Protein AF-R9IXC5-F1 (afdb_monomer_lite)

Foldseek 3Di:
DFDKDALLVCCVVQPFFKFKWAPWDADPVDPVHTGITTTDDGPDDPVRQVVVCVVVVNRIDIDGHHNVPPDPPDDPPPPD

pLDDT: mean 82.4, std 17.33, range [35.66, 95.56]

Secondary structure (DSSP, 8-state):
-PPEEEHHHHHHHSTTSEEEEEEEEEETTEEEEEEEEEEEESS--HHHHHHHHHHTTTSEEEEE--TT------------

Radius of gyration: 12.5 Å; chains: 1; bounding box: 28×29×38 Å

Structure (mmCIF, N/CA/C/O backbone):
data_AF-R9IXC5-F1
#
_entry.id   AF-R9IXC5-F1
#
loop_
_atom_site.group_PDB
_atom_site.id
_atom_site.type_symbol
_atom_site.label_atom_id
_atom_site.label_alt_id
_atom_site.label_comp_id
_atom_site.label_asym_id
_atom_site.label_entity_id
_atom_site.label_seq_id
_atom_site.pdbx_PDB_ins_code
_atom_site.Cartn_x
_atom_site.Cartn_y
_atom_site.Cartn_z
_atom_site.occupancy
_atom_site.B_iso_or_equiv
_atom_site.auth_seq_id
_atom_site.auth_comp_id
_atom_site.auth_asym_id
_atom_site.auth_atom_id
_atom_site.pdbx_PDB_model_num
ATOM 1 N N . MET A 1 1 ? 5.657 1.184 17.176 1.00 50.41 1 MET A N 1
ATOM 2 C CA . MET A 1 1 ? 6.741 0.979 16.197 1.00 50.41 1 MET A CA 1
ATOM 3 C C . MET A 1 1 ? 6.085 0.480 14.930 1.00 50.41 1 MET A C 1
ATOM 5 O O . MET A 1 1 ? 5.399 -0.529 15.005 1.00 50.41 1 MET A O 1
ATOM 9 N N . SER A 1 2 ? 6.175 1.222 13.831 1.00 73.38 2 SER A N 1
ATOM 10 C CA . SER A 1 2 ? 5.712 0.720 12.536 1.00 73.38 2 SER A CA 1
ATOM 11 C C . SER A 1 2 ? 6.923 0.082 11.855 1.00 73.38 2 SER A C 1
ATOM 13 O O . SER A 1 2 ? 7.926 0.763 11.663 1.00 73.38 2 SER A O 1
ATOM 15 N N . GLU A 1 3 ? 6.866 -1.223 11.609 1.00 85.38 3 GLU A N 1
ATOM 16 C CA . GLU A 1 3 ? 7.939 -1.987 10.962 1.00 85.38 3 GLU A CA 1
ATOM 17 C C . GLU A 1 3 ? 7.966 -1.668 9.459 1.00 85.38 3 GLU A C 1
ATOM 19 O O . GLU A 1 3 ? 6.907 -1.544 8.835 1.00 85.38 3 GLU A O 1
ATOM 24 N N . ARG A 1 4 ? 9.166 -1.485 8.895 1.00 94.00 4 ARG A N 1
ATOM 25 C CA . ARG A 1 4 ? 9.369 -1.337 7.448 1.00 94.00 4 ARG A CA 1
ATOM 26 C C . ARG A 1 4 ? 9.482 -2.738 6.854 1.00 94.00 4 ARG A C 1
ATOM 28 O O . ARG A 1 4 ? 10.283 -3.529 7.340 1.00 94.00 4 ARG A O 1
ATOM 35 N N . LEU A 1 5 ? 8.669 -3.017 5.842 1.00 94.12 5 LEU A N 1
ATOM 36 C CA . LEU A 1 5 ? 8.511 -4.335 5.233 1.00 94.12 5 LEU A CA 1
ATOM 37 C C . LEU A 1 5 ? 8.762 -4.258 3.732 1.00 94.12 5 LEU A C 1
ATOM 39 O O . LEU A 1 5 ? 8.508 -3.217 3.116 1.00 94.12 5 LEU A O 1
ATOM 43 N N . THR A 1 6 ? 9.229 -5.353 3.139 1.00 93.31 6 THR A N 1
ATOM 44 C CA . THR A 1 6 ? 9.276 -5.482 1.679 1.00 93.31 6 THR A CA 1
ATOM 45 C C . THR A 1 6 ? 7.867 -5.603 1.104 1.00 93.31 6 THR A C 1
ATOM 47 O O . THR A 1 6 ? 6.916 -5.959 1.803 1.00 93.31 6 THR A O 1
ATOM 50 N N . TRP A 1 7 ? 7.702 -5.315 -0.189 1.00 90.94 7 TRP A N 1
ATOM 51 C CA . TRP A 1 7 ? 6.402 -5.504 -0.840 1.00 90.94 7 TRP A CA 1
ATOM 52 C C . TRP A 1 7 ? 5.905 -6.957 -0.758 1.00 90.94 7 TRP A C 1
ATOM 54 O O . TRP A 1 7 ? 4.719 -7.191 -0.535 1.00 90.94 7 TRP A O 1
ATOM 64 N N . GLU A 1 8 ? 6.807 -7.932 -0.863 1.00 90.00 8 GLU A N 1
ATOM 65 C CA . GLU A 1 8 ? 6.505 -9.360 -0.700 1.00 90.00 8 GLU A CA 1
ATOM 66 C C . GLU A 1 8 ? 5.977 -9.661 0.709 1.00 90.00 8 GLU A C 1
ATOM 68 O O . GLU A 1 8 ? 4.874 -10.187 0.848 1.00 90.00 8 GLU A O 1
ATOM 73 N N . GLU A 1 9 ? 6.679 -9.209 1.753 1.00 93.00 9 GLU A N 1
ATOM 74 C CA . GLU A 1 9 ? 6.256 -9.402 3.145 1.00 93.00 9 GLU A CA 1
ATOM 75 C C . GLU A 1 9 ? 4.902 -8.740 3.440 1.00 93.00 9 GLU A C 1
ATOM 77 O O . GLU A 1 9 ? 4.090 -9.274 4.198 1.00 93.00 9 GLU A O 1
ATOM 82 N N . ILE A 1 10 ? 4.631 -7.571 2.850 1.00 92.56 10 ILE A N 1
ATOM 83 C CA . ILE A 1 10 ? 3.342 -6.880 3.000 1.00 92.56 10 ILE A CA 1
ATOM 84 C C . ILE A 1 10 ? 2.216 -7.716 2.389 1.00 92.56 10 ILE A C 1
ATOM 86 O O . ILE A 1 10 ? 1.156 -7.843 3.003 1.00 92.56 10 ILE A O 1
ATOM 90 N N . GLN A 1 11 ? 2.434 -8.296 1.208 1.00 90.69 11 GLN A N 1
ATOM 91 C CA . GLN A 1 11 ? 1.437 -9.137 0.546 1.00 90.69 11 GLN A CA 1
ATOM 92 C C . GLN A 1 11 ? 1.179 -10.437 1.313 1.00 90.69 11 GLN A C 1
ATOM 94 O O . GLN A 1 11 ? 0.026 -10.846 1.423 1.00 90.69 11 GLN A O 1
ATOM 99 N N . GLU A 1 12 ? 2.214 -11.054 1.884 1.00 91.75 12 GLU A N 1
ATOM 100 C CA . GLU A 1 12 ? 2.069 -12.268 2.697 1.00 91.75 12 GLU A CA 1
ATOM 101 C C . GLU A 1 12 ? 1.356 -12.004 4.029 1.00 91.75 12 GLU A C 1
ATOM 103 O O . GLU A 1 12 ? 0.518 -12.797 4.458 1.00 91.75 12 GLU A O 1
ATOM 108 N N . ARG A 1 13 ? 1.666 -10.885 4.699 1.00 92.50 13 ARG A N 1
ATOM 109 C CA . ARG A 1 13 ? 1.067 -10.543 6.001 1.00 92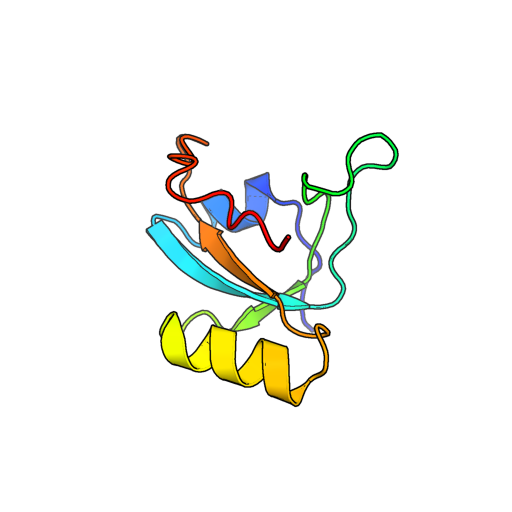.50 13 ARG A CA 1
ATOM 110 C C . ARG A 1 13 ? -0.355 -10.008 5.886 1.00 92.50 13 ARG A C 1
ATOM 112 O O . ARG A 1 13 ? -1.162 -10.219 6.791 1.00 92.50 13 ARG A O 1
ATOM 119 N N . TYR A 1 14 ? -0.652 -9.303 4.801 1.00 91.94 14 TYR A N 1
ATOM 120 C CA . TYR A 1 14 ? -1.947 -8.683 4.555 1.00 91.94 14 TYR A CA 1
ATOM 121 C C . TYR A 1 14 ? -2.482 -9.131 3.198 1.00 91.94 14 TYR A C 1
ATOM 123 O O . TYR A 1 14 ? -2.575 -8.296 2.313 1.00 91.94 14 TYR A O 1
ATOM 131 N N . PRO A 1 15 ? -2.832 -10.405 2.981 1.00 92.44 15 PRO A N 1
ATOM 132 C CA . PRO A 1 15 ? -3.298 -10.868 1.675 1.00 92.44 15 PRO A CA 1
ATOM 133 C C . PRO A 1 15 ? -4.684 -10.300 1.328 1.00 92.44 15 PRO A C 1
ATOM 135 O O . PRO A 1 15 ? -5.495 -10.032 2.222 1.00 92.44 15 PRO A O 1
ATOM 138 N N . ASP A 1 16 ? -4.929 -10.117 0.028 1.00 90.31 16 ASP A N 1
ATOM 139 C CA . ASP A 1 16 ? -6.226 -9.814 -0.599 1.00 90.31 16 ASP A CA 1
ATOM 140 C C . ASP A 1 16 ? -6.998 -8.628 0.005 1.00 90.31 16 ASP A C 1
ATOM 142 O O . ASP A 1 16 ? -8.235 -8.624 0.070 1.00 90.31 16 ASP A O 1
ATOM 146 N N . GLN A 1 17 ? -6.289 -7.578 0.426 1.00 92.50 17 GLN A N 1
ATOM 147 C CA . GLN A 1 17 ? -6.898 -6.418 1.077 1.00 92.50 17 GLN A CA 1
ATOM 148 C C . GLN A 1 17 ? -6.239 -5.090 0.691 1.00 92.50 17 GLN A C 1
ATOM 150 O O . GLN A 1 17 ? -5.178 -5.029 0.078 1.00 92.50 17 GLN A O 1
ATOM 155 N N . TRP A 1 18 ? -6.903 -3.987 1.033 1.00 93.75 18 TRP A N 1
ATOM 156 C CA . TRP A 1 18 ? -6.346 -2.650 0.848 1.00 93.75 18 TRP A CA 1
ATOM 157 C C . TRP A 1 18 ? -5.475 -2.264 2.041 1.00 93.75 18 TRP A C 1
ATOM 159 O O . TRP A 1 18 ? -5.926 -2.298 3.184 1.00 93.75 18 TRP A O 1
ATOM 169 N N . VAL A 1 19 ? -4.250 -1.833 1.758 1.00 94.62 19 VAL A N 1
ATOM 170 C CA . VAL A 1 19 ? -3.303 -1.320 2.746 1.00 94.62 19 VAL A CA 1
ATOM 171 C C . VAL A 1 19 ? -2.923 0.122 2.423 1.00 94.62 19 VAL A C 1
ATOM 173 O O . VAL A 1 19 ? -2.740 0.505 1.265 1.00 94.62 19 VAL A O 1
ATOM 176 N N . GLY A 1 20 ? -2.825 0.940 3.466 1.00 95.00 20 GLY A N 1
ATOM 177 C CA . GLY A 1 20 ? -2.265 2.282 3.404 1.00 95.00 20 GLY A CA 1
ATOM 178 C C . GLY A 1 20 ? -0.785 2.234 3.748 1.00 95.00 20 GLY A C 1
ATOM 179 O O . GLY A 1 20 ? -0.422 1.916 4.883 1.00 95.00 20 GLY A O 1
ATOM 180 N N . LEU A 1 21 ? 0.048 2.551 2.767 1.00 94.81 21 LEU A N 1
ATOM 181 C CA . LEU A 1 21 ? 1.500 2.542 2.865 1.00 94.81 21 LEU A CA 1
ATOM 182 C C . LEU A 1 21 ? 2.023 3.957 3.092 1.00 94.81 21 LEU A C 1
ATOM 184 O O . LEU A 1 21 ? 1.520 4.898 2.488 1.00 94.81 21 LEU A O 1
ATOM 188 N N . ALA A 1 22 ? 3.046 4.096 3.924 1.00 94.12 22 ALA A N 1
ATOM 189 C CA . ALA A 1 22 ? 3.792 5.332 4.133 1.00 94.12 22 ALA A CA 1
ATOM 190 C C . ALA A 1 22 ? 5.288 5.084 3.928 1.00 94.12 22 ALA A C 1
ATOM 192 O O . ALA A 1 22 ? 5.741 3.941 4.015 1.00 94.12 22 ALA A O 1
ATOM 193 N N . GLU A 1 23 ? 6.042 6.162 3.694 1.00 92.81 23 GLU A N 1
ATOM 194 C CA . GLU A 1 23 ? 7.493 6.111 3.456 1.00 92.81 23 GLU A CA 1
ATOM 195 C C . GLU A 1 23 ? 7.879 5.050 2.408 1.00 92.81 23 GLU A C 1
ATOM 197 O O . GLU A 1 23 ? 8.757 4.215 2.632 1.00 92.81 23 GLU A O 1
ATOM 202 N N . VAL A 1 24 ? 7.147 5.052 1.290 1.00 91.25 24 VAL A N 1
ATOM 203 C CA . VAL A 1 24 ? 7.309 4.084 0.204 1.00 91.25 24 VAL A CA 1
ATOM 204 C C . VAL A 1 24 ? 8.633 4.333 -0.511 1.00 91.25 24 VAL A C 1
ATOM 206 O O . VAL A 1 24 ? 8.867 5.424 -1.028 1.00 91.25 24 VAL A O 1
ATOM 209 N N . GLU A 1 25 ? 9.469 3.304 -0.572 1.00 91.12 25 GLU A N 1
ATOM 210 C CA . GLU A 1 25 ? 10.682 3.270 -1.381 1.00 91.12 25 GLU A CA 1
ATOM 211 C C . GLU A 1 25 ? 10.435 2.410 -2.618 1.00 91.12 25 GLU A C 1
ATOM 213 O O . GLU A 1 25 ? 9.951 1.280 -2.514 1.00 91.12 25 GLU A O 1
ATOM 218 N N . TYR A 1 26 ? 10.777 2.943 -3.788 1.00 87.75 26 TYR A N 1
ATOM 219 C CA . TYR A 1 26 ? 10.678 2.242 -5.065 1.00 87.75 26 TYR A CA 1
ATOM 220 C C . TYR A 1 26 ? 12.030 1.638 -5.459 1.00 87.75 26 TYR A C 1
ATOM 222 O O . TYR A 1 26 ? 13.080 2.070 -4.978 1.00 87.75 26 TYR A O 1
ATOM 230 N N . GLU A 1 27 ? 12.017 0.621 -6.319 1.00 84.75 27 GLU A N 1
ATOM 231 C CA . GLU A 1 27 ? 13.255 0.112 -6.914 1.00 84.75 27 GLU A CA 1
ATOM 232 C C . GLU A 1 27 ? 13.912 1.198 -7.793 1.00 84.75 27 GLU A C 1
ATOM 234 O O . GLU A 1 27 ? 13.213 1.906 -8.517 1.00 84.75 27 GLU A O 1
ATOM 239 N N . PRO A 1 28 ? 15.251 1.336 -7.769 1.00 78.25 28 PRO A N 1
ATOM 240 C CA . PRO A 1 28 ? 15.955 2.434 -8.439 1.00 78.25 28 PRO A CA 1
ATOM 241 C C . PRO A 1 28 ? 15.804 2.424 -9.968 1.00 78.25 28 PRO A C 1
ATOM 243 O O . PRO A 1 28 ? 15.947 3.467 -10.597 1.00 78.25 28 PRO A O 1
ATOM 246 N N . ASP A 1 29 ? 15.501 1.264 -10.555 1.00 77.62 29 ASP A N 1
ATOM 247 C CA . ASP A 1 29 ? 15.312 1.080 -11.998 1.00 77.62 29 ASP A CA 1
ATOM 248 C C . ASP A 1 29 ? 13.828 1.064 -12.416 1.00 77.62 29 ASP A C 1
ATOM 250 O O . ASP A 1 29 ? 13.513 0.841 -13.587 1.00 77.62 29 ASP A O 1
ATOM 254 N N . ASN A 1 30 ? 12.897 1.248 -11.469 1.00 72.31 30 ASN A N 1
ATOM 255 C CA . ASN A 1 30 ? 11.465 1.225 -11.743 1.00 72.31 30 ASN A CA 1
ATOM 256 C C . ASN A 1 30 ? 10.654 2.018 -10.702 1.00 72.31 30 ASN A C 1
ATOM 258 O O . ASN A 1 30 ? 10.350 1.510 -9.622 1.00 72.31 30 ASN A O 1
ATOM 262 N N . ASP A 1 31 ? 10.178 3.204 -11.090 1.00 67.19 31 ASP A N 1
ATOM 263 C CA . ASP A 1 31 ? 9.313 4.066 -10.266 1.00 67.19 31 ASP A CA 1
ATOM 264 C C . ASP A 1 31 ? 7.929 3.461 -9.942 1.00 67.19 31 ASP A C 1
ATOM 266 O O . ASP A 1 31 ? 7.147 4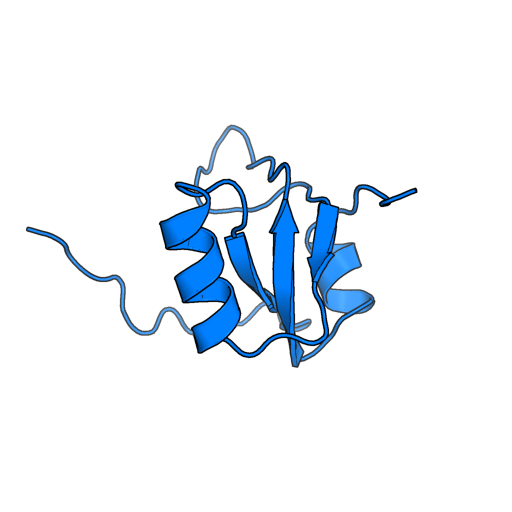.047 -9.193 1.00 67.19 31 ASP A O 1
ATOM 270 N N . ALA A 1 32 ? 7.579 2.303 -10.510 1.00 73.94 32 ALA A N 1
ATOM 271 C CA . ALA A 1 32 ? 6.304 1.634 -10.262 1.00 73.94 32 ALA A CA 1
ATOM 272 C C . ALA A 1 32 ? 6.395 0.477 -9.255 1.00 73.94 32 ALA A C 1
ATOM 274 O O . ALA A 1 32 ? 5.367 0.103 -8.680 1.00 73.94 32 ALA A O 1
ATOM 275 N N . THR A 1 33 ? 7.585 -0.095 -9.034 1.00 82.56 33 THR A N 1
ATOM 276 C CA . THR A 1 33 ? 7.756 -1.263 -8.158 1.00 82.56 33 THR A CA 1
ATOM 277 C C . THR A 1 33 ? 8.155 -0.826 -6.761 1.00 82.56 33 THR A C 1
ATOM 279 O O . THR A 1 33 ? 9.219 -0.247 -6.562 1.00 82.56 33 THR A O 1
ATOM 282 N N . ILE A 1 34 ? 7.305 -1.136 -5.784 1.00 88.88 34 ILE A N 1
ATOM 283 C CA . ILE A 1 34 ? 7.587 -0.888 -4.371 1.00 88.88 34 ILE A CA 1
ATOM 284 C C . ILE A 1 34 ? 8.640 -1.891 -3.903 1.00 88.88 34 ILE A C 1
ATOM 286 O O . ILE A 1 34 ? 8.449 -3.098 -4.028 1.00 88.88 34 ILE A O 1
ATOM 290 N N . LYS A 1 35 ? 9.725 -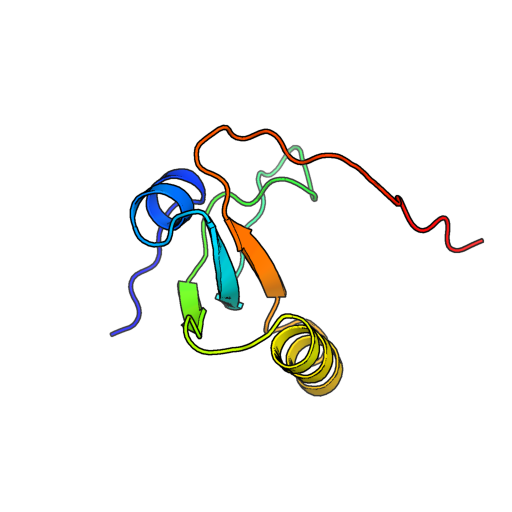1.374 -3.334 1.00 89.94 35 LYS A N 1
ATOM 291 C CA . LYS A 1 35 ? 10.782 -2.147 -2.688 1.00 89.94 35 LYS A CA 1
ATOM 292 C C . LYS A 1 35 ? 10.446 -2.384 -1.226 1.00 89.94 35 LYS A C 1
ATOM 294 O O . LYS A 1 35 ? 10.293 -3.525 -0.794 1.00 89.94 35 LYS A O 1
ATOM 299 N N . THR A 1 36 ? 10.281 -1.293 -0.476 1.00 92.75 36 THR A N 1
ATOM 300 C CA . THR A 1 36 ? 9.857 -1.329 0.926 1.00 92.75 36 THR A CA 1
ATOM 301 C C . THR A 1 36 ? 8.830 -0.251 1.229 1.00 92.75 36 THR A C 1
ATOM 303 O O . THR A 1 36 ? 8.752 0.773 0.552 1.00 92.75 36 THR A O 1
ATOM 306 N N . ALA A 1 37 ? 8.021 -0.482 2.257 1.00 94.69 37 ALA A N 1
ATOM 307 C CA . ALA A 1 37 ? 7.109 0.516 2.786 1.00 94.69 37 ALA A CA 1
ATOM 308 C C . ALA A 1 37 ? 6.766 0.229 4.250 1.00 94.69 37 ALA A C 1
ATOM 310 O O . ALA A 1 37 ? 7.017 -0.854 4.782 1.00 94.69 37 ALA A O 1
ATOM 311 N N . ILE A 1 38 ? 6.142 1.207 4.898 1.00 95.56 38 ILE A N 1
ATOM 312 C CA . ILE A 1 38 ? 5.568 1.058 6.230 1.00 95.56 38 ILE A CA 1
ATOM 313 C C . ILE A 1 38 ? 4.050 0.943 6.107 1.00 95.56 38 ILE A C 1
ATOM 315 O O . ILE A 1 38 ? 3.388 1.863 5.628 1.00 95.56 38 ILE A O 1
ATOM 319 N N . VAL A 1 39 ? 3.474 -0.150 6.606 1.00 94.38 39 VAL A N 1
ATOM 320 C CA . VAL A 1 39 ? 2.014 -0.312 6.662 1.00 94.38 39 VAL A CA 1
ATOM 321 C C . VAL A 1 39 ? 1.456 0.519 7.820 1.00 94.38 39 VAL A C 1
ATOM 323 O O . VAL A 1 39 ? 1.796 0.300 8.985 1.00 94.38 39 VAL A O 1
ATOM 326 N N . LYS A 1 40 ? 0.611 1.506 7.505 1.00 94.56 40 LYS A N 1
ATOM 327 C CA . LYS A 1 40 ? -0.047 2.385 8.489 1.00 94.56 40 LYS A CA 1
ATOM 328 C C . LYS A 1 40 ? -1.518 2.054 8.696 1.00 94.56 40 LYS A C 1
ATOM 330 O O . LYS A 1 40 ? -2.022 2.257 9.796 1.00 94.56 40 LYS A O 1
ATOM 335 N N . TYR A 1 41 ? -2.186 1.559 7.657 1.00 93.94 41 TYR A N 1
ATOM 336 C CA . TYR A 1 41 ? -3.621 1.293 7.674 1.00 93.94 41 TYR A CA 1
ATOM 337 C C . TYR A 1 41 ? -3.925 -0.043 7.001 1.00 93.94 41 TYR A C 1
ATOM 339 O O . TYR A 1 41 ? -3.415 -0.307 5.916 1.00 93.94 41 TYR A O 1
ATOM 347 N N . THR A 1 42 ? -4.772 -0.855 7.626 1.00 93.19 42 THR A N 1
ATOM 348 C CA . THR A 1 42 ? -5.231 -2.163 7.105 1.00 93.19 42 THR A CA 1
ATOM 349 C C . THR A 1 42 ? -6.752 -2.317 7.209 1.00 93.19 42 THR A C 1
ATOM 351 O O . THR A 1 42 ? -7.334 -3.279 6.733 1.00 93.19 42 THR A O 1
ATOM 354 N N . ASP A 1 43 ? -7.412 -1.351 7.842 1.00 92.81 43 ASP A N 1
ATOM 355 C CA . ASP A 1 43 ? -8.835 -1.308 8.177 1.00 92.81 43 ASP A CA 1
ATOM 356 C C . ASP A 1 43 ? -9.593 -0.246 7.357 1.00 92.81 43 ASP A C 1
ATOM 358 O O . ASP A 1 43 ? -10.664 0.215 7.751 1.00 92.81 43 ASP A O 1
ATOM 362 N N . LYS A 1 44 ? -9.015 0.206 6.240 1.00 92.19 44 LYS A N 1
ATOM 363 C CA . LYS A 1 44 ? -9.542 1.304 5.419 1.00 92.19 44 LYS A CA 1
ATOM 364 C C . LYS A 1 44 ? -9.997 0.786 4.063 1.00 92.19 44 LYS A C 1
ATOM 366 O O . LYS A 1 44 ? -9.322 -0.016 3.423 1.00 92.19 44 LYS A O 1
ATOM 371 N N . SER A 1 45 ? -11.125 1.297 3.586 1.00 92.88 45 SER A N 1
ATOM 372 C CA . SER A 1 45 ? -11.579 1.040 2.221 1.00 92.88 45 SER A CA 1
ATOM 373 C C . SER A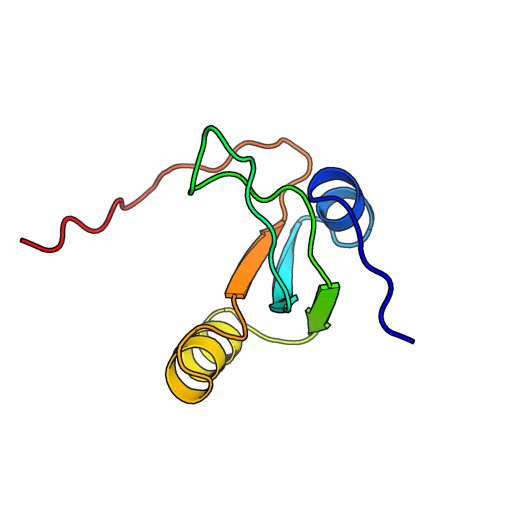 1 45 ? -10.706 1.765 1.190 1.00 92.88 45 SER A C 1
ATOM 375 O O . SER A 1 45 ? -10.085 2.790 1.482 1.00 92.88 45 SER A O 1
ATOM 377 N N . LYS A 1 46 ? -10.745 1.299 -0.067 1.00 91.19 46 LYS A N 1
ATOM 378 C CA . LYS A 1 46 ? -10.128 1.984 -1.218 1.00 91.19 46 LYS A CA 1
ATOM 379 C C . LYS A 1 46 ? -10.436 3.485 -1.234 1.00 91.19 46 LYS A C 1
ATOM 381 O O . LYS A 1 46 ? -9.530 4.297 -1.359 1.00 91.19 46 LYS A O 1
ATOM 386 N N . ASN A 1 47 ? -11.708 3.856 -1.069 1.00 93.69 47 ASN A N 1
ATOM 387 C CA . ASN A 1 47 ? -12.154 5.251 -1.142 1.00 93.69 47 ASN A CA 1
ATOM 388 C C . ASN A 1 47 ? -11.610 6.109 0.009 1.00 93.69 47 ASN A C 1
ATOM 390 O O . ASN A 1 47 ? -11.399 7.311 -0.157 1.00 93.69 47 ASN A O 1
ATOM 394 N N . GLU A 1 48 ? -11.416 5.525 1.191 1.00 93.75 48 GLU A N 1
ATOM 395 C CA . GLU A 1 48 ? -10.776 6.218 2.310 1.00 93.75 48 GLU A CA 1
ATOM 396 C C . GLU A 1 48 ? -9.291 6.419 2.039 1.00 93.75 48 GLU A C 1
ATOM 398 O O . GLU A 1 48 ? -8.826 7.551 2.123 1.00 93.75 48 GLU A O 1
ATOM 403 N N . LEU A 1 49 ? -8.580 5.373 1.614 1.00 93.56 49 LEU A N 1
ATOM 404 C CA . LEU A 1 49 ? -7.160 5.471 1.277 1.00 93.56 49 LEU A CA 1
ATOM 405 C C . LEU A 1 49 ? -6.903 6.461 0.136 1.00 93.56 49 LEU A C 1
ATOM 407 O O . LEU A 1 49 ? -5.986 7.266 0.233 1.00 93.56 49 LEU A O 1
ATOM 411 N N . THR A 1 50 ? -7.739 6.474 -0.907 1.00 91.12 50 THR A N 1
ATOM 412 C CA . THR A 1 50 ? -7.636 7.461 -1.994 1.00 91.12 50 THR A CA 1
ATOM 413 C C . THR A 1 50 ? -7.852 8.887 -1.487 1.00 91.12 50 THR A C 1
ATOM 415 O O . THR A 1 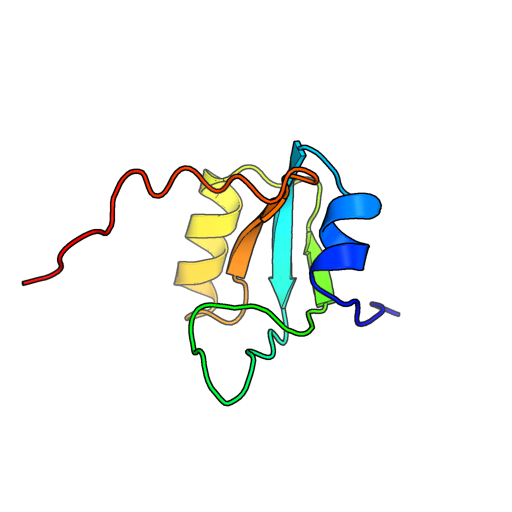50 ? -7.121 9.794 -1.879 1.00 91.12 50 THR A O 1
ATOM 418 N N . ARG A 1 51 ? -8.824 9.115 -0.593 1.00 93.62 51 ARG A N 1
ATOM 419 C CA . ARG A 1 51 ? -9.014 10.441 0.017 1.00 93.62 51 ARG A CA 1
ATOM 420 C C . ARG A 1 51 ? -7.814 10.850 0.861 1.00 93.62 51 ARG A C 1
ATOM 422 O O . ARG A 1 51 ? -7.387 11.994 0.763 1.00 93.62 51 ARG A O 1
ATOM 429 N N . MET A 1 52 ? -7.265 9.924 1.640 1.00 93.25 52 MET A N 1
ATOM 430 C CA . MET A 1 52 ? -6.078 10.170 2.454 1.00 93.25 52 MET A CA 1
ATOM 431 C C . MET A 1 52 ? -4.878 10.510 1.576 1.00 93.25 52 MET A C 1
ATOM 433 O O . MET A 1 52 ? -4.245 11.525 1.819 1.00 93.25 52 MET A O 1
ATOM 437 N N . GLN A 1 53 ? -4.646 9.764 0.495 1.00 92.06 53 GLN A N 1
ATOM 438 C CA . GLN A 1 53 ? -3.591 10.058 -0.475 1.00 92.06 53 GLN A CA 1
ATOM 439 C C . GLN A 1 53 ? -3.683 11.488 -1.028 1.00 92.06 53 GLN A C 1
ATOM 441 O O . GLN A 1 53 ? -2.667 12.169 -1.130 1.00 92.06 53 GLN A O 1
ATOM 446 N N . ILE A 1 54 ? -4.888 11.972 -1.352 1.00 91.50 54 ILE A N 1
ATOM 447 C CA . ILE A 1 54 ? -5.097 13.356 -1.814 1.00 91.50 54 ILE A CA 1
ATOM 448 C C . ILE A 1 54 ? -4.826 14.359 -0.682 1.00 91.50 54 ILE A C 1
ATOM 450 O O . ILE A 1 54 ? -4.142 15.357 -0.888 1.00 91.50 54 ILE A O 1
ATOM 454 N N . GLN A 1 55 ? -5.355 14.102 0.515 1.00 92.44 55 GLN A N 1
ATOM 455 C CA . GLN A 1 55 ? -5.243 15.003 1.667 1.00 92.44 55 GLN A CA 1
ATOM 456 C C . GLN A 1 55 ? -3.814 15.125 2.202 1.00 92.44 55 GLN A C 1
ATOM 458 O O . GLN A 1 55 ? -3.436 16.190 2.678 1.00 92.44 55 GLN A O 1
ATOM 463 N N . THR A 1 56 ? -3.027 14.055 2.108 1.00 89.56 56 THR A N 1
ATOM 464 C CA . THR A 1 56 ? -1.625 14.014 2.533 1.00 89.56 56 THR A CA 1
ATOM 465 C C . THR A 1 56 ? -0.666 14.249 1.365 1.00 89.56 56 THR A C 1
ATOM 467 O O . THR A 1 56 ? 0.502 13.896 1.455 1.00 89.56 56 THR A O 1
ATOM 470 N N . ASN A 1 57 ? -1.151 14.759 0.225 1.00 89.94 57 ASN A N 1
ATOM 471 C CA . ASN A 1 57 ? -0.338 15.049 -0.959 1.00 89.94 57 ASN A CA 1
ATOM 472 C C . ASN A 1 57 ? 0.590 13.888 -1.394 1.00 89.94 57 ASN A C 1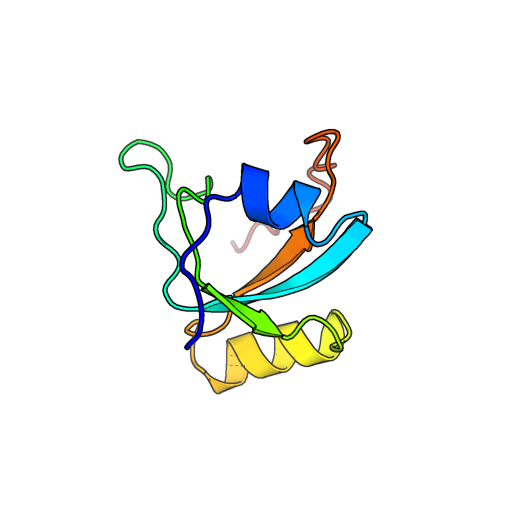
ATOM 474 O O . ASN A 1 57 ? 1.739 14.100 -1.776 1.00 89.94 57 ASN A O 1
ATOM 478 N N . GLY A 1 58 ? 0.102 12.648 -1.302 1.00 85.06 58 GLY A N 1
ATOM 479 C CA . GLY A 1 58 ? 0.838 11.442 -1.684 1.00 85.06 58 GLY A CA 1
ATOM 480 C C . GLY A 1 58 ? 1.637 10.752 -0.574 1.00 85.06 58 GLY A C 1
ATOM 481 O O . GLY A 1 58 ? 2.168 9.678 -0.833 1.00 85.06 58 GLY A O 1
ATOM 482 N N . GLU A 1 59 ? 1.699 11.289 0.654 1.00 90.31 59 GLU A N 1
ATOM 483 C CA . GLU A 1 59 ? 2.426 10.630 1.763 1.00 90.31 59 GLU A CA 1
ATOM 484 C C . GLU A 1 59 ? 1.854 9.251 2.134 1.00 90.31 59 GLU A C 1
ATOM 486 O O . GLU A 1 59 ? 2.594 8.380 2.594 1.00 90.31 59 GLU A O 1
ATOM 491 N N . ILE A 1 60 ? 0.546 9.052 1.934 1.00 93.19 60 ILE A N 1
ATOM 492 C CA . ILE A 1 60 ? -0.119 7.758 2.069 1.00 93.19 60 ILE A CA 1
ATOM 493 C C . ILE A 1 60 ? -0.464 7.227 0.685 1.00 93.19 60 ILE A C 1
ATOM 495 O O . ILE A 1 60 ? -1.229 7.847 -0.051 1.00 93.19 60 ILE A O 1
ATOM 499 N N . LEU A 1 61 ? 0.040 6.043 0.358 1.00 91.75 61 LEU A N 1
ATOM 500 C CA . LEU A 1 61 ? -0.277 5.334 -0.872 1.00 91.75 61 LEU A CA 1
ATOM 501 C C . LEU A 1 61 ? -1.230 4.174 -0.576 1.00 91.75 61 LEU A C 1
ATOM 503 O O . LEU A 1 61 ? -0.894 3.254 0.169 1.00 91.75 61 LEU A O 1
ATOM 507 N N . GLY A 1 62 ? -2.418 4.199 -1.180 1.00 92.25 62 GLY A N 1
ATOM 508 C CA . GLY A 1 62 ? -3.354 3.078 -1.113 1.00 92.25 62 GLY A CA 1
ATOM 509 C C . GLY A 1 62 ? -2.996 1.996 -2.129 1.00 92.25 62 GLY A C 1
ATOM 510 O O . GLY A 1 62 ? -3.041 2.247 -3.334 1.00 92.25 62 GLY A O 1
ATOM 511 N N . ARG A 1 63 ? -2.692 0.780 -1.668 1.00 91.25 63 ARG A N 1
ATOM 512 C CA . ARG A 1 63 ? -2.432 -0.372 -2.543 1.00 91.25 63 ARG A CA 1
ATOM 513 C C . ARG A 1 63 ? -3.252 -1.582 -2.137 1.00 91.25 63 ARG A C 1
ATOM 515 O O . ARG A 1 63 ? -3.503 -1.802 -0.960 1.00 91.25 63 ARG A O 1
ATOM 522 N N . TYR A 1 64 ? -3.671 -2.348 -3.137 1.00 90.62 64 TYR A N 1
ATOM 523 C CA . TYR A 1 64 ? -4.272 -3.656 -2.925 1.00 90.62 64 TYR A CA 1
ATOM 524 C C . TYR A 1 64 ? -3.169 -4.707 -2.960 1.00 90.62 64 TYR A C 1
ATOM 526 O O . TYR A 1 64 ? -2.324 -4.675 -3.853 1.00 90.62 64 TYR A O 1
ATOM 534 N N . THR A 1 65 ? -3.149 -5.598 -1.987 1.00 89.69 65 THR A N 1
ATOM 535 C CA . THR A 1 65 ? -2.200 -6.707 -1.908 1.00 89.69 65 THR A CA 1
ATOM 536 C C . THR A 1 65 ? -2.785 -7.936 -2.590 1.00 89.69 65 THR A C 1
ATOM 538 O O . THR A 1 65 ? -3.951 -8.269 -2.393 1.00 89.69 65 THR A O 1
ATOM 541 N N . THR A 1 66 ? -1.983 -8.625 -3.400 1.00 83.31 66 THR A N 1
ATOM 542 C CA . THR A 1 66 ? -2.372 -9.910 -3.990 1.00 83.31 66 THR A CA 1
ATOM 543 C C . THR A 1 66 ? -1.144 -10.825 -4.041 1.00 83.31 66 THR A C 1
ATOM 545 O O . THR A 1 66 ? -0.207 -10.534 -4.784 1.00 83.31 66 THR A O 1
ATOM 548 N N . PRO A 1 67 ? -1.094 -11.904 -3.235 1.00 72.25 67 PRO A N 1
ATOM 549 C CA . PRO A 1 67 ? 0.079 -12.780 -3.149 1.00 72.25 67 PRO A CA 1
ATOM 550 C C . PRO A 1 67 ? 0.480 -13.414 -4.484 1.00 72.25 67 PRO A C 1
ATOM 552 O O . PRO A 1 67 ? 1.648 -13.711 -4.694 1.00 72.25 67 PRO A O 1
ATOM 555 N N . ASP A 1 68 ? -0.462 -13.572 -5.416 1.00 68.50 68 ASP A N 1
ATOM 556 C CA . ASP A 1 68 ? -0.187 -14.121 -6.746 1.00 68.50 68 ASP A CA 1
ATOM 557 C C . ASP A 1 68 ? 0.578 -13.144 -7.664 1.00 68.50 68 ASP A C 1
ATOM 559 O O . ASP A 1 68 ? 0.873 -13.478 -8.810 1.00 68.50 68 ASP A O 1
ATOM 563 N N . HIS A 1 69 ? 0.890 -11.921 -7.206 1.00 62.09 69 HIS A N 1
ATOM 564 C CA . HIS A 1 69 ? 1.515 -10.842 -7.990 1.00 62.09 69 HIS A CA 1
ATOM 565 C C . HIS A 1 69 ? 0.766 -10.488 -9.294 1.00 62.09 69 HIS A C 1
ATOM 567 O O . HIS A 1 69 ? 1.244 -9.682 -10.098 1.00 62.09 69 HIS A O 1
ATOM 573 N N . VAL A 1 70 ? -0.437 -11.035 -9.508 1.00 56.44 70 VAL A N 1
ATOM 574 C CA . VAL A 1 70 ? -1.286 -10.758 -10.668 1.00 56.44 70 VAL A CA 1
ATOM 575 C C . VAL A 1 70 ? -2.022 -9.446 -10.425 1.00 56.44 70 VAL A C 1
ATOM 577 O O . VAL A 1 70 ? -3.218 -9.396 -10.147 1.00 56.44 70 VAL A O 1
ATOM 580 N N . PHE A 1 71 ? -1.306 -8.334 -10.564 1.00 53.44 71 PHE A N 1
ATOM 581 C CA . PHE A 1 71 ? -1.969 -7.065 -10.825 1.00 53.44 71 PHE A CA 1
ATOM 582 C C . PHE A 1 71 ? -2.570 -7.126 -12.232 1.00 53.44 71 PHE A C 1
ATOM 584 O O . PHE A 1 71 ? -1.862 -6.995 -13.231 1.00 53.44 71 PHE A O 1
ATOM 591 N N . GLN A 1 72 ? -3.892 -7.282 -12.335 1.00 45.25 72 GLN A N 1
ATOM 592 C CA . GLN A 1 72 ? -4.581 -6.866 -13.553 1.00 45.25 72 GLN A CA 1
ATOM 593 C C . GLN A 1 72 ? -4.382 -5.354 -13.692 1.00 45.25 72 GLN A C 1
ATOM 595 O O . GLN A 1 72 ? -5.007 -4.564 -12.984 1.00 45.25 72 GLN A O 1
ATOM 600 N N . LEU A 1 73 ? -3.492 -4.956 -14.605 1.00 47.09 73 LEU A N 1
ATOM 601 C CA . LEU A 1 73 ? -3.317 -3.589 -15.099 1.00 47.09 73 LEU A CA 1
ATOM 602 C C . LEU A 1 73 ? -4.576 -3.153 -15.873 1.00 47.09 73 LEU A C 1
ATOM 604 O O . LEU A 1 73 ? -4.559 -2.927 -17.078 1.00 47.09 73 LEU A O 1
ATOM 608 N N . GLY A 1 74 ? -5.708 -3.079 -15.179 1.00 43.44 74 GLY A N 1
ATOM 609 C CA . GLY A 1 74 ? -6.929 -2.462 -15.660 1.00 43.44 74 GLY A CA 1
ATOM 610 C C . GLY A 1 74 ? -6.897 -0.983 -15.308 1.00 43.44 74 GLY A C 1
ATOM 611 O O . GLY A 1 74 ? -7.096 -0.622 -14.152 1.00 43.44 74 GLY A O 1
ATOM 612 N N . VAL A 1 75 ? -6.707 -0.149 -16.331 1.00 42.31 75 VAL A N 1
ATOM 613 C CA . VAL A 1 75 ? -6.730 1.324 -16.306 1.00 42.31 75 VAL A CA 1
ATOM 614 C C . VAL A 1 75 ? -5.406 1.971 -15.882 1.00 42.31 75 VAL A C 1
ATOM 616 O O . VAL A 1 75 ? -5.275 2.592 -14.829 1.00 42.31 75 VAL A O 1
ATOM 619 N N . VAL A 1 76 ? -4.434 1.921 -16.798 1.00 46.25 76 VAL A N 1
ATOM 620 C CA . VAL A 1 76 ? -3.520 3.054 -16.999 1.00 46.25 76 VAL A CA 1
ATOM 621 C C . VAL A 1 76 ? -4.396 4.244 -17.395 1.00 46.25 76 VAL A C 1
ATOM 623 O O . VAL A 1 76 ? -4.872 4.334 -18.526 1.00 46.25 76 VAL A O 1
ATOM 626 N N . GLY A 1 77 ? -4.690 5.116 -16.431 1.00 38.66 77 GLY A N 1
ATOM 627 C CA . GLY A 1 77 ? -5.273 6.422 -16.698 1.00 38.66 77 GLY A CA 1
ATOM 628 C C . GLY A 1 77 ? -4.253 7.249 -17.466 1.00 38.66 77 GLY A C 1
ATOM 629 O O . GLY A 1 77 ? -3.351 7.829 -16.872 1.00 38.66 77 GLY A O 1
ATOM 630 N N . TYR A 1 78 ? -4.377 7.245 -18.790 1.00 35.66 78 TYR A N 1
ATOM 631 C CA . TYR A 1 78 ? -3.756 8.217 -19.675 1.00 35.66 78 TYR A CA 1
ATOM 632 C C . TYR A 1 78 ? -4.282 9.601 -19.269 1.00 35.66 78 TYR A C 1
ATOM 634 O O . TYR A 1 78 ? -5.405 9.966 -19.615 1.00 35.66 78 TYR A O 1
ATOM 642 N N . PHE A 1 79 ? -3.515 10.343 -18.473 1.00 43.97 79 PHE A N 1
ATOM 643 C CA . PHE A 1 79 ? -3.708 11.782 -18.355 1.00 43.97 79 PHE A CA 1
ATOM 644 C C . PHE A 1 79 ? -2.969 12.403 -19.540 1.00 43.97 79 PHE A C 1
ATOM 646 O O . PHE A 1 79 ? -1.738 12.387 -19.581 1.00 43.97 79 PHE A O 1
ATOM 653 N N . GLY A 1 80 ? -3.744 12.810 -20.547 1.00 36.34 80 GLY A N 1
ATOM 654 C CA . GLY A 1 80 ? -3.277 13.696 -21.613 1.00 36.34 80 GLY A CA 1
ATOM 655 C C . GLY A 1 80 ? -3.140 15.137 -21.143 1.00 36.34 80 GLY A C 1
ATOM 656 O O . GLY A 1 80 ? -3.523 15.427 -19.985 1.00 36.34 80 GLY A O 1
#

Sequence (80 aa):
MSERLTWEEIQERYPDQWVGLAEVEYEPDNDATIKTAIVKYTDKSKNELTRMQIQTNGEILGRYTTPDHVFQLGVVGYFG